Protein AF-A0A5K1AB91-F1 (afdb_monomer_lite)

Secondary structure (DSSP, 8-state):
--B-SS-GGGT-GGGSSTTS-GGG--SS--SS-SSB-PPP-------TT--------HHHHTTS-HHHHHHHHHHS---

Radius of gyration: 19.81 Å; chains: 1; bounding box: 36×24×50 Å

Organism: NCBI:txid210225

Structure (mmCIF, N/CA/C/O backbone):
data_AF-A0A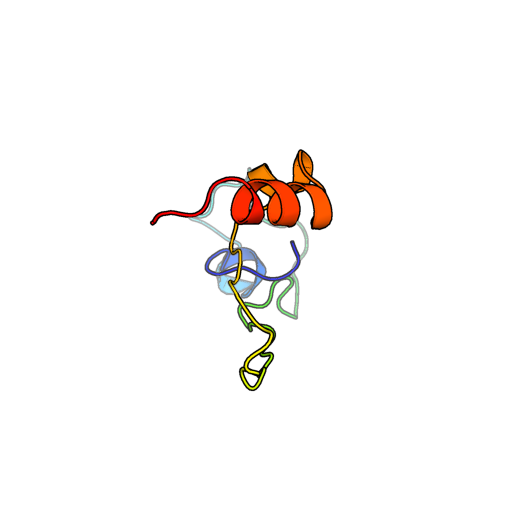5K1AB91-F1
#
_entry.id   AF-A0A5K1AB91-F1
#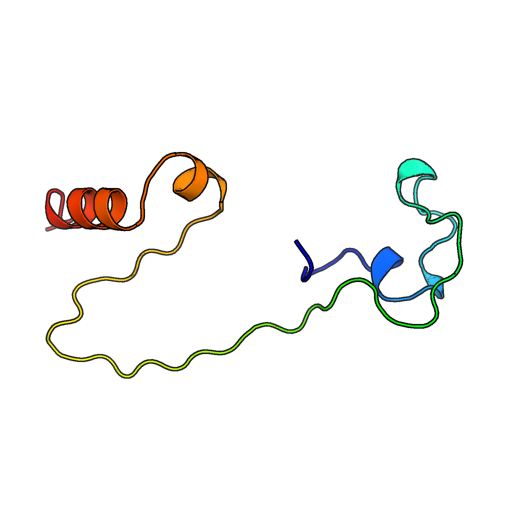
loop_
_atom_site.group_PDB
_atom_site.id
_atom_site.type_symbol
_atom_site.label_atom_id
_atom_site.label_alt_id
_atom_site.label_comp_id
_atom_site.label_asym_id
_atom_site.label_entity_id
_atom_site.label_seq_id
_atom_site.pdbx_PDB_ins_code
_atom_site.Cartn_x
_atom_site.Cartn_y
_atom_site.Cartn_z
_atom_site.occupancy
_atom_site.B_iso_or_equiv
_atom_site.auth_seq_id
_atom_site.auth_comp_id
_atom_site.auth_asym_id
_atom_site.auth_atom_id
_atom_site.pdbx_PDB_model_num
ATOM 1 N N . VAL A 1 1 ? 8.145 -0.182 -3.088 1.00 83.12 1 VAL A N 1
ATOM 2 C CA . VAL A 1 1 ? 6.845 -0.755 -3.515 1.00 83.12 1 VAL A CA 1
ATOM 3 C C . VAL A 1 1 ? 7.091 -1.863 -4.537 1.00 83.12 1 VAL A C 1
ATOM 5 O O . VAL A 1 1 ? 7.783 -1.606 -5.511 1.00 83.12 1 VAL A O 1
ATOM 8 N N . SER A 1 2 ? 6.590 -3.084 -4.314 1.00 93.56 2 SER A N 1
ATOM 9 C CA . SER A 1 2 ? 6.697 -4.224 -5.259 1.00 93.56 2 SER A CA 1
ATOM 10 C C . SER A 1 2 ? 5.362 -4.600 -5.918 1.00 93.56 2 SER A C 1
ATOM 12 O O . SER A 1 2 ? 5.299 -5.495 -6.763 1.00 93.56 2 SER A O 1
ATOM 14 N N . ARG A 1 3 ? 4.283 -3.914 -5.533 1.00 96.38 3 ARG A N 1
ATOM 15 C CA . ARG A 1 3 ? 2.932 -4.114 -6.049 1.00 96.38 3 ARG A CA 1
ATOM 16 C C . ARG A 1 3 ? 2.281 -2.766 -6.308 1.00 96.38 3 ARG A C 1
ATOM 18 O O . ARG A 1 3 ? 2.369 -1.888 -5.458 1.00 96.38 3 ARG A O 1
ATOM 25 N N . SER A 1 4 ? 1.634 -2.600 -7.450 1.00 96.62 4 SER A N 1
ATOM 26 C CA . SER A 1 4 ? 0.927 -1.363 -7.786 1.00 96.62 4 SER A CA 1
ATOM 27 C C . SER A 1 4 ? -0.236 -1.636 -8.727 1.00 96.62 4 SER A C 1
ATOM 29 O O . SER A 1 4 ? -0.261 -2.639 -9.441 1.00 96.62 4 SER A O 1
ATOM 31 N N . ILE A 1 5 ? -1.193 -0.717 -8.777 1.00 96.38 5 ILE A N 1
ATOM 32 C CA . ILE A 1 5 ? -2.153 -0.618 -9.880 1.00 96.38 5 ILE A CA 1
ATOM 33 C C . ILE A 1 5 ? -1.563 0.374 -10.891 1.00 96.38 5 ILE A C 1
ATOM 35 O O . ILE A 1 5 ? -0.976 1.373 -10.495 1.00 96.38 5 ILE A O 1
ATOM 39 N N . GLY A 1 6 ? -1.676 0.097 -12.194 1.00 94.56 6 GLY A N 1
ATOM 40 C CA . GLY A 1 6 ? -0.993 0.892 -13.226 1.00 94.56 6 GLY A CA 1
ATOM 41 C C . GLY A 1 6 ? 0.391 0.342 -13.578 1.00 94.56 6 GLY A C 1
ATOM 42 O O . GLY A 1 6 ? 0.537 -0.876 -13.690 1.00 94.56 6 GLY A O 1
ATOM 43 N N . ASP A 1 7 ? 1.372 1.217 -13.821 1.00 95.06 7 ASP A N 1
ATOM 44 C CA . ASP A 1 7 ? 2.776 0.887 -14.143 1.00 95.06 7 ASP A CA 1
ATOM 45 C C . ASP A 1 7 ? 2.956 -0.257 -15.151 1.00 95.06 7 ASP A C 1
ATOM 47 O O . ASP A 1 7 ? 3.823 -1.122 -15.018 1.00 95.06 7 ASP A O 1
ATOM 51 N N . VAL A 1 8 ? 2.106 -0.289 -16.181 1.00 94.62 8 VAL A N 1
ATOM 52 C CA . VAL A 1 8 ? 2.018 -1.422 -17.116 1.00 94.62 8 VAL A CA 1
ATOM 53 C C . VAL A 1 8 ? 3.354 -1.730 -17.806 1.00 94.62 8 VAL A C 1
ATOM 55 O O . VAL A 1 8 ? 3.655 -2.891 -18.082 1.00 94.62 8 VAL A O 1
ATOM 58 N N . TYR A 1 9 ? 4.196 -0.712 -17.995 1.00 94.75 9 TYR A N 1
ATOM 59 C CA . TYR A 1 9 ? 5.535 -0.812 -18.578 1.00 94.75 9 TYR A CA 1
ATOM 60 C C . TYR A 1 9 ? 6.541 -1.618 -17.734 1.00 94.75 9 TYR A C 1
ATOM 62 O O . TYR A 1 9 ? 7.595 -1.995 -18.251 1.00 94.75 9 TYR A O 1
ATOM 70 N N . LEU A 1 10 ? 6.219 -1.901 -16.465 1.00 95.56 10 LEU A N 1
ATOM 71 C CA . LEU A 1 10 ? 6.963 -2.791 -15.558 1.00 95.56 10 LEU A CA 1
ATOM 72 C C . LEU A 1 10 ? 6.303 -4.169 -15.405 1.00 95.56 10 LEU A C 1
ATOM 74 O O . LEU A 1 10 ? 6.848 -5.051 -14.745 1.00 95.56 10 LEU A O 1
ATOM 78 N N . LYS A 1 11 ? 5.124 -4.366 -15.999 1.00 95.44 11 LYS A N 1
ATOM 79 C CA . LYS A 1 11 ? 4.345 -5.610 -15.906 1.00 95.44 11 LYS A CA 1
ATOM 80 C C . LYS A 1 11 ? 4.398 -6.408 -17.196 1.00 95.44 11 LYS A C 1
ATOM 82 O O . LYS A 1 11 ? 4.479 -7.630 -17.171 1.00 95.44 11 LYS A O 1
ATOM 87 N N . LYS A 1 12 ? 4.376 -5.711 -18.329 1.00 94.25 12 LYS A N 1
ATOM 88 C CA . LYS A 1 12 ? 4.354 -6.296 -19.667 1.00 94.25 12 LYS A CA 1
ATOM 89 C C . LYS A 1 12 ? 5.398 -5.608 -20.541 1.00 94.25 12 LYS A C 1
ATOM 91 O O . LYS A 1 12 ? 5.313 -4.405 -20.791 1.00 94.25 12 LYS A O 1
ATOM 96 N N . ALA A 1 13 ? 6.369 -6.382 -21.024 1.00 93.44 13 ALA A N 1
ATOM 97 C CA . ALA A 1 13 ? 7.493 -5.867 -21.809 1.00 93.44 13 ALA A CA 1
ATOM 98 C C . ALA A 1 13 ? 7.045 -5.132 -23.086 1.00 93.44 13 ALA A C 1
ATOM 100 O O . ALA A 1 13 ? 7.685 -4.173 -23.505 1.00 93.44 13 ALA A O 1
ATOM 101 N N . GLU A 1 14 ? 5.895 -5.511 -23.652 1.00 93.94 14 GLU A N 1
ATOM 102 C CA . GLU A 1 14 ? 5.294 -4.879 -24.834 1.00 93.94 14 GLU A CA 1
ATOM 103 C C . GLU A 1 14 ? 4.877 -3.412 -24.638 1.00 93.94 14 GLU A C 1
ATOM 105 O O . GLU A 1 14 ? 4.625 -2.728 -25.625 1.00 93.94 14 GLU A O 1
ATOM 110 N N . PHE A 1 15 ? 4.810 -2.908 -23.402 1.00 94.38 15 PHE A N 1
ATOM 111 C CA . PHE A 1 15 ? 4.542 -1.492 -23.120 1.00 94.38 15 PHE A CA 1
ATOM 112 C C . PHE A 1 15 ? 5.805 -0.710 -22.747 1.00 94.38 15 PHE A C 1
ATOM 114 O O . PHE A 1 15 ? 5.747 0.506 -22.579 1.00 94.38 15 PHE A O 1
ATOM 121 N N . ASN A 1 16 ? 6.963 -1.371 -22.650 1.00 94.38 16 ASN A N 1
ATOM 122 C CA . ASN A 1 16 ? 8.246 -0.718 -22.400 1.00 94.38 16 ASN A CA 1
ATOM 123 C C . ASN A 1 16 ? 8.854 -0.167 -23.708 1.00 94.38 16 ASN A C 1
ATOM 125 O O . ASN A 1 16 ? 9.952 -0.528 -24.121 1.00 94.38 16 ASN A O 1
ATOM 129 N N . ARG A 1 17 ? 8.086 0.662 -24.419 1.00 93.38 17 ARG A N 1
ATOM 130 C CA . ARG A 1 17 ? 8.452 1.262 -25.714 1.00 93.38 17 ARG A CA 1
ATOM 131 C C . ARG A 1 17 ? 7.676 2.558 -25.944 1.00 93.38 17 ARG A C 1
ATOM 133 O O . ARG A 1 17 ? 6.861 2.954 -25.116 1.00 93.38 17 ARG A O 1
ATOM 140 N N . GLU A 1 18 ? 7.933 3.232 -27.060 1.00 93.25 18 GLU A N 1
ATOM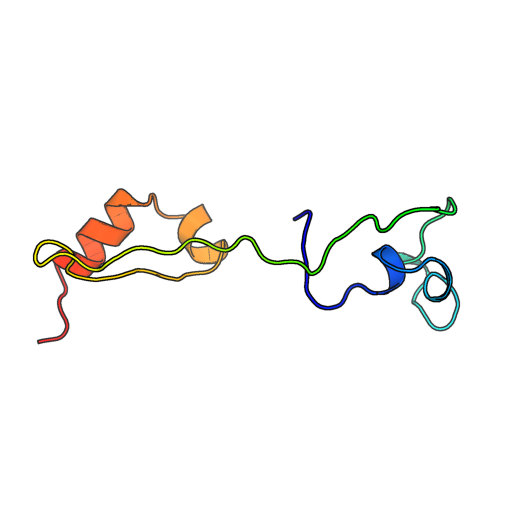 141 C CA . GLU A 1 18 ? 7.167 4.418 -27.469 1.00 93.25 18 GLU A CA 1
ATOM 142 C C . GLU A 1 18 ? 5.656 4.141 -27.475 1.00 93.25 18 GLU A C 1
ATOM 144 O O . GLU A 1 18 ? 5.249 3.050 -27.882 1.00 93.25 18 GLU A O 1
ATOM 149 N N . PRO A 1 19 ? 4.819 5.081 -26.989 1.00 94.06 19 PRO A N 1
ATOM 150 C CA . PRO A 1 19 ? 5.109 6.486 -26.656 1.00 94.06 19 PRO A CA 1
ATOM 151 C C . PRO A 1 19 ? 5.599 6.750 -25.213 1.00 94.06 19 PRO A C 1
ATOM 153 O O . PRO A 1 19 ? 5.670 7.904 -24.794 1.00 94.06 19 PRO A O 1
ATOM 156 N N . LEU A 1 20 ? 5.953 5.722 -24.428 1.00 94.12 20 LEU A N 1
ATOM 157 C CA . LEU A 1 20 ? 6.415 5.898 -23.044 1.00 94.12 20 LEU A CA 1
ATOM 158 C C . LEU A 1 20 ? 7.638 6.825 -22.979 1.00 94.12 20 LEU A C 1
ATOM 160 O O . LEU A 1 20 ? 8.600 6.628 -23.722 1.00 94.12 20 LEU A O 1
ATOM 164 N N . HIS A 1 21 ? 7.646 7.808 -22.078 1.00 94.69 21 HIS A N 1
ATOM 165 C CA . HIS A 1 21 ? 8.783 8.722 -21.940 1.00 94.69 21 HIS A CA 1
ATOM 166 C C . HIS A 1 21 ? 10.082 7.946 -21.618 1.00 94.69 21 HIS A C 1
ATOM 168 O O . HIS A 1 21 ? 10.045 7.074 -20.746 1.00 94.69 21 HIS A O 1
ATOM 174 N N . PRO A 1 22 ? 11.237 8.256 -22.246 1.00 93.81 22 PRO A N 1
ATOM 175 C CA . PRO A 1 22 ? 12.484 7.498 -22.074 1.00 93.81 22 PRO A CA 1
ATOM 176 C C . PRO A 1 22 ? 12.904 7.264 -20.618 1.00 93.81 22 PRO A C 1
ATOM 178 O O . PRO A 1 22 ? 13.363 6.178 -20.290 1.00 93.81 22 PRO A O 1
ATOM 181 N N . ARG A 1 23 ? 12.656 8.235 -19.723 1.00 94.19 23 ARG A N 1
ATOM 182 C CA . ARG A 1 23 ? 12.924 8.112 -18.272 1.00 94.19 23 ARG A CA 1
ATOM 183 C C . ARG A 1 23 ? 12.242 6.921 -17.578 1.00 94.19 23 ARG A C 1
ATOM 185 O O . ARG A 1 23 ? 12.672 6.535 -16.501 1.00 94.19 23 ARG A O 1
ATOM 192 N N . PHE A 1 24 ? 11.166 6.385 -18.156 1.00 92.56 24 PHE A N 1
ATOM 193 C CA . PHE A 1 24 ? 10.418 5.242 -17.621 1.00 92.56 24 PHE A CA 1
ATOM 194 C C . PHE A 1 24 ? 10.706 3.934 -18.375 1.00 92.56 24 PHE A C 1
ATOM 196 O O . PHE A 1 24 ? 10.218 2.877 -17.981 1.00 92.56 24 PHE A O 1
ATOM 203 N N . ARG A 1 25 ? 11.485 3.976 -19.464 1.00 93.56 25 ARG A N 1
ATOM 204 C CA . ARG A 1 25 ? 11.864 2.773 -20.214 1.00 93.56 25 ARG A CA 1
ATOM 205 C C . ARG A 1 25 ? 12.983 2.040 -19.480 1.00 93.56 25 ARG A C 1
ATOM 207 O O . ARG A 1 25 ? 13.896 2.656 -18.934 1.00 93.56 25 ARG A O 1
ATOM 214 N N . LEU A 1 26 ? 12.921 0.715 -19.489 1.00 92.56 26 LEU A N 1
ATOM 215 C CA . LEU A 1 26 ? 13.971 -0.134 -18.944 1.00 92.56 26 LEU A CA 1
ATOM 216 C C . LEU A 1 26 ? 14.970 -0.452 -20.052 1.00 92.56 26 LEU A C 1
ATOM 218 O O . LEU A 1 26 ? 14.586 -0.794 -21.166 1.00 92.56 26 LEU A O 1
ATOM 222 N N . SER A 1 27 ? 16.262 -0.368 -19.741 1.00 88.06 27 SER A N 1
ATOM 223 C CA . SER A 1 27 ? 17.324 -0.661 -20.710 1.00 88.06 27 SER A CA 1
ATOM 224 C C . SER A 1 27 ? 17.446 -2.151 -21.035 1.00 88.06 27 SER A C 1
ATOM 226 O O . SER A 1 27 ? 17.904 -2.509 -22.117 1.00 88.06 27 SER A O 1
ATOM 228 N N . LYS A 1 28 ? 17.045 -3.028 -20.107 1.00 89.44 28 LYS A N 1
ATOM 229 C CA . LYS A 1 28 ? 17.100 -4.483 -20.269 1.00 89.44 28 LYS A CA 1
ATOM 230 C C . LYS A 1 28 ? 15.693 -5.065 -20.427 1.00 89.44 28 LYS A C 1
ATOM 232 O O . LYS A 1 28 ? 14.800 -4.681 -19.668 1.00 89.44 28 LYS A O 1
ATOM 237 N N . PRO A 1 29 ? 15.493 -6.023 -21.350 1.00 88.38 29 PRO A N 1
ATOM 238 C CA . PRO A 1 29 ? 14.226 -6.727 -21.463 1.00 88.38 29 PRO A CA 1
ATOM 239 C C . PRO A 1 29 ? 13.982 -7.597 -20.224 1.00 88.38 29 PRO A C 1
ATOM 241 O O . PRO A 1 29 ? 14.915 -8.159 -19.647 1.00 88.38 29 PRO A O 1
ATOM 244 N N . PHE A 1 30 ? 12.714 -7.748 -19.849 1.00 93.88 30 PHE A N 1
ATOM 245 C CA . PHE A 1 30 ? 12.276 -8.615 -18.760 1.00 93.88 30 PHE A CA 1
ATOM 246 C C . PHE A 1 30 ? 11.277 -9.649 -19.283 1.00 93.88 30 PHE A C 1
ATOM 248 O O . PHE A 1 30 ? 10.430 -9.345 -20.121 1.00 93.88 30 PHE A O 1
ATOM 255 N N . LYS A 1 31 ? 11.400 -10.891 -18.804 1.00 91.50 31 LYS A N 1
ATOM 256 C CA . LYS A 1 31 ? 10.521 -12.003 -19.209 1.00 91.50 31 LYS A CA 1
ATOM 257 C C . LYS A 1 31 ? 9.319 -12.188 -18.282 1.00 91.50 31 LYS A C 1
ATOM 259 O O . LYS A 1 31 ? 8.330 -12.776 -18.697 1.00 91.50 31 LYS A O 1
ATOM 264 N N . GLN A 1 32 ? 9.415 -11.710 -17.044 1.00 93.56 32 GLN A N 1
ATOM 265 C CA . GLN A 1 32 ? 8.366 -11.808 -16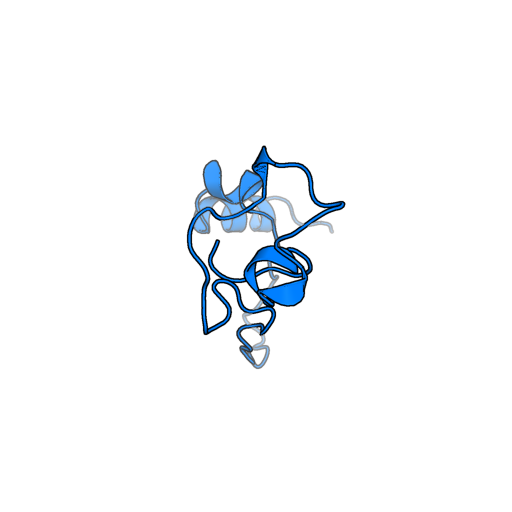.031 1.00 93.56 32 GLN A CA 1
ATOM 266 C C . GLN A 1 32 ? 8.028 -10.416 -15.480 1.00 93.56 32 GLN A C 1
ATOM 268 O O . GLN A 1 32 ? 8.925 -9.569 -15.447 1.00 93.56 32 GLN A O 1
ATOM 273 N N . PRO A 1 33 ? 6.775 -10.172 -15.051 1.00 94.31 33 PRO A N 1
ATOM 274 C CA . PRO A 1 33 ? 6.377 -8.903 -14.447 1.00 94.31 33 PRO A CA 1
ATOM 275 C C . PRO A 1 33 ? 7.269 -8.537 -13.254 1.00 94.31 33 PRO A C 1
ATOM 277 O O . PRO A 1 33 ? 7.476 -9.355 -12.361 1.00 94.31 33 PRO A O 1
ATOM 280 N N . ILE A 1 34 ? 7.777 -7.303 -13.227 1.00 95.25 34 ILE A N 1
ATOM 281 C CA . ILE A 1 34 ? 8.578 -6.775 -12.108 1.00 95.25 34 ILE A CA 1
ATOM 282 C C . ILE A 1 34 ? 7.660 -6.334 -10.961 1.00 95.25 34 ILE A C 1
ATOM 284 O O . ILE A 1 34 ? 8.015 -6.462 -9.792 1.00 95.25 34 ILE A O 1
ATOM 288 N N . LEU A 1 35 ? 6.473 -5.825 -11.301 1.00 96.62 35 LEU A N 1
ATOM 289 C CA . LEU A 1 35 ? 5.424 -5.459 -10.352 1.00 96.62 35 LEU A CA 1
ATOM 290 C C . LEU A 1 35 ? 4.217 -6.384 -10.516 1.00 96.62 35 LEU A C 1
ATOM 292 O O . LEU A 1 35 ? 3.838 -6.725 -11.636 1.00 96.62 35 LEU A O 1
ATOM 296 N N . SER A 1 36 ? 3.568 -6.725 -9.405 1.00 96.25 36 SER A N 1
ATOM 297 C CA . SER A 1 36 ? 2.246 -7.364 -9.419 1.00 96.25 36 SER A CA 1
ATOM 298 C C . SER A 1 36 ? 1.144 -6.342 -9.105 1.00 96.25 36 SER A C 1
ATOM 300 O O . SER A 1 36 ? 1.393 -5.326 -8.460 1.00 96.25 36 SER A O 1
ATOM 302 N N . ALA A 1 37 ? -0.072 -6.584 -9.595 1.00 96.81 37 ALA A N 1
ATOM 303 C CA . ALA A 1 37 ? -1.271 -5.859 -9.165 1.00 96.81 37 ALA A CA 1
ATOM 304 C C . ALA A 1 37 ? -2.072 -6.632 -8.103 1.00 96.81 37 ALA A C 1
ATOM 306 O O . ALA A 1 37 ? -3.079 -6.126 -7.613 1.00 96.81 37 ALA A O 1
ATOM 307 N N . ASP A 1 38 ? -1.636 -7.844 -7.757 1.00 96.50 38 ASP A N 1
ATOM 308 C CA . ASP A 1 38 ? -2.375 -8.737 -6.878 1.00 96.50 38 ASP A CA 1
ATOM 309 C C . ASP A 1 38 ? -2.290 -8.237 -5.431 1.00 96.50 38 ASP A C 1
ATOM 311 O O . ASP A 1 38 ? -1.185 -8.045 -4.902 1.00 96.50 38 ASP A O 1
ATOM 315 N N . PRO A 1 39 ? -3.426 -8.029 -4.751 1.00 96.75 39 PRO A N 1
ATOM 316 C CA . PRO A 1 39 ? -3.422 -7.618 -3.358 1.00 96.75 39 PRO A CA 1
ATOM 317 C C . PRO A 1 39 ? -3.007 -8.775 -2.441 1.00 96.75 39 PRO A C 1
ATOM 319 O O . PRO A 1 39 ? -3.023 -9.948 -2.815 1.00 96.75 39 PRO A O 1
ATOM 322 N N . SER A 1 40 ? -2.644 -8.447 -1.204 1.00 96.12 40 SER A N 1
ATOM 323 C CA . SER A 1 40 ? -2.643 -9.424 -0.112 1.00 96.12 40 SER A CA 1
ATOM 324 C C . SER A 1 40 ? -4.005 -9.367 0.570 1.00 96.12 40 SER A C 1
ATOM 326 O O . SER A 1 40 ? -4.461 -8.282 0.923 1.00 96.12 40 SER A O 1
ATOM 328 N N . ILE A 1 41 ? -4.657 -10.516 0.738 1.00 96.88 41 ILE A N 1
ATOM 329 C CA . ILE A 1 41 ? -5.996 -10.604 1.328 1.00 96.88 41 ILE A CA 1
ATOM 330 C C . ILE A 1 41 ? -5.862 -11.130 2.756 1.00 96.88 41 ILE A C 1
ATOM 332 O O . ILE A 1 41 ? -5.296 -12.200 2.970 1.00 96.88 41 ILE A O 1
ATOM 336 N N . LEU A 1 42 ? -6.399 -10.381 3.718 1.00 97.19 42 LEU A N 1
ATOM 337 C CA . LEU A 1 42 ? -6.521 -10.782 5.117 1.00 97.19 42 LEU A CA 1
ATOM 338 C C . LEU A 1 42 ? -7.992 -10.680 5.525 1.00 97.19 42 LEU A C 1
ATOM 340 O O . LEU A 1 42 ? -8.643 -9.676 5.242 1.00 97.19 42 LEU A O 1
ATOM 344 N N . VAL A 1 43 ? -8.503 -11.714 6.192 1.00 97.56 43 VAL A N 1
ATOM 345 C CA . VAL A 1 43 ? -9.863 -11.742 6.739 1.00 97.56 43 VAL A CA 1
ATOM 346 C C . VAL A 1 43 ? -9.759 -11.760 8.256 1.00 97.56 43 VAL A C 1
ATOM 348 O O . VAL A 1 43 ? -9.141 -12.660 8.819 1.00 97.56 43 VAL A O 1
ATOM 351 N N . HIS A 1 44 ? -10.370 -10.772 8.905 1.00 96.75 44 HIS A N 1
ATOM 352 C CA . HIS A 1 44 ? -10.458 -10.671 10.361 1.00 96.75 44 HIS A CA 1
ATOM 353 C C . HIS A 1 44 ? -11.927 -10.681 10.774 1.00 96.75 44 HIS A C 1
ATOM 355 O O . HIS A 1 44 ? -12.732 -9.924 10.226 1.00 96.75 44 HIS A O 1
ATOM 361 N N . LYS A 1 45 ? -12.288 -11.556 11.713 1.00 97.94 45 LYS A N 1
ATOM 362 C CA . LYS A 1 45 ? -13.631 -11.578 12.293 1.00 97.94 45 LYS A CA 1
ATOM 363 C C . LYS A 1 45 ? -13.672 -10.555 13.423 1.00 97.94 45 LYS A C 1
ATOM 365 O O . LYS A 1 45 ? -12.857 -10.639 14.331 1.00 97.94 45 LYS A O 1
ATOM 370 N N . LEU A 1 46 ? -14.619 -9.622 13.355 1.00 97.88 46 LEU A N 1
ATOM 371 C CA . LEU A 1 46 ? -14.762 -8.585 14.374 1.00 97.88 46 LEU A CA 1
ATOM 372 C C . LEU A 1 46 ? -15.159 -9.193 15.719 1.00 97.88 46 LEU A C 1
ATOM 374 O O . LEU A 1 46 ? -16.144 -9.933 15.804 1.00 97.88 46 LEU A O 1
ATOM 378 N N . GLU A 1 47 ? -14.421 -8.817 16.756 1.00 98.00 47 GLU A N 1
ATOM 379 C CA . GLU A 1 47 ? -14.715 -9.146 18.146 1.00 98.00 47 GLU A CA 1
ATOM 380 C C . GLU A 1 47 ? -15.222 -7.897 18.893 1.00 98.00 47 GLU A C 1
ATOM 382 O O . GLU A 1 47 ? -14.885 -6.772 18.519 1.00 98.00 47 GLU A O 1
ATOM 387 N N . PRO A 1 48 ? -16.005 -8.032 19.982 1.00 97.25 48 PRO A N 1
ATOM 388 C CA . PRO A 1 48 ? -16.525 -6.878 20.733 1.00 97.25 48 PRO A CA 1
ATOM 389 C C . PRO A 1 48 ? -15.450 -5.922 21.292 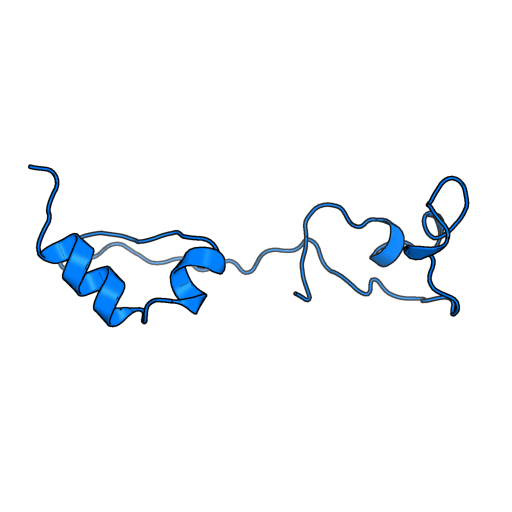1.00 97.25 48 PRO A C 1
ATOM 391 O O . PRO A 1 48 ? -15.746 -4.777 21.660 1.00 97.25 48 PRO A O 1
ATOM 394 N N . SER A 1 49 ? -14.204 -6.390 21.402 1.00 96.25 49 SER A N 1
ATOM 395 C CA . SER A 1 49 ? -13.038 -5.593 21.793 1.00 96.25 49 SER A CA 1
ATOM 396 C C . SER A 1 49 ? -12.545 -4.652 20.694 1.00 96.25 49 SER A C 1
ATOM 398 O O . SER A 1 49 ? -11.936 -3.638 21.026 1.00 96.25 49 SER A O 1
ATOM 400 N N . ASP A 1 50 ? -12.826 -4.942 19.424 1.00 95.56 50 ASP A N 1
ATOM 401 C CA . ASP A 1 50 ? -12.367 -4.144 18.288 1.00 95.56 50 ASP A CA 1
ATOM 402 C C . ASP A 1 50 ? -13.169 -2.836 18.226 1.00 95.56 50 ASP A C 1
ATOM 404 O O . ASP A 1 50 ? -14.390 -2.846 18.061 1.00 95.56 50 ASP A O 1
ATOM 408 N N . LYS A 1 51 ? -12.500 -1.691 18.415 1.00 94.00 51 LYS A N 1
ATOM 409 C CA . LYS A 1 51 ? -13.173 -0.379 18.522 1.00 94.00 51 LYS A CA 1
ATOM 410 C C . LYS A 1 51 ? -13.147 0.431 17.236 1.00 94.00 51 LYS A C 1
ATOM 412 O O . LYS A 1 51 ? -14.113 1.123 16.932 1.00 94.00 51 LYS A O 1
ATOM 417 N N . PHE A 1 52 ? -12.049 0.363 16.495 1.00 95.00 52 PHE A N 1
ATOM 418 C CA . PHE A 1 52 ? -11.858 1.098 15.251 1.00 95.00 52 PHE A CA 1
ATOM 419 C C . PHE A 1 52 ? -10.746 0.459 14.416 1.00 95.00 52 PHE A C 1
ATOM 421 O O . PHE A 1 52 ? -9.963 -0.350 14.911 1.00 95.00 52 PHE A O 1
ATOM 428 N N . LEU A 1 53 ? -10.673 0.852 13.145 1.00 95.44 53 LEU A N 1
ATOM 429 C CA . LEU A 1 53 ? -9.624 0.463 12.209 1.00 95.44 53 LEU A CA 1
ATOM 430 C C . LEU A 1 53 ? -9.087 1.717 11.519 1.00 95.44 53 LEU A C 1
ATOM 432 O O . LEU A 1 53 ? -9.868 2.522 11.012 1.00 95.44 53 LEU A O 1
ATOM 436 N N . ILE A 1 54 ? -7.763 1.880 11.501 1.00 96.25 54 ILE A N 1
ATOM 437 C CA . ILE A 1 54 ? -7.102 3.024 10.866 1.00 96.25 54 ILE A CA 1
ATOM 438 C C . ILE A 1 54 ? -6.513 2.581 9.525 1.00 96.25 54 ILE A C 1
ATOM 440 O O . ILE A 1 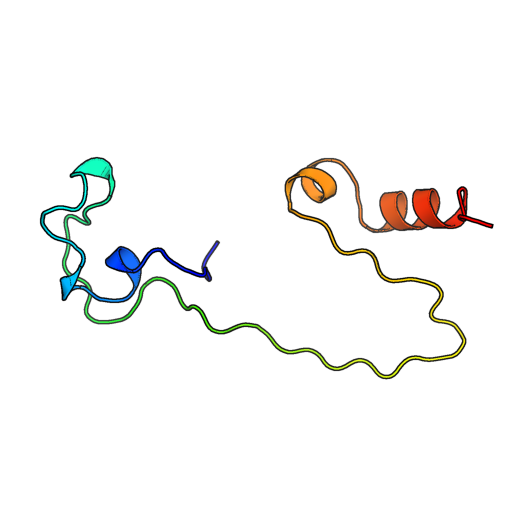54 ? -5.626 1.731 9.479 1.00 96.25 54 ILE A O 1
ATOM 444 N N . PHE A 1 55 ? -6.980 3.195 8.436 1.00 97.12 55 PHE A N 1
ATOM 445 C CA . PHE A 1 55 ? -6.342 3.124 7.122 1.00 97.12 55 PHE A CA 1
ATOM 446 C C . PHE A 1 55 ? -5.706 4.470 6.795 1.00 97.12 55 PHE A C 1
ATOM 448 O O . PHE A 1 55 ? -6.376 5.500 6.846 1.00 97.12 55 PHE A O 1
ATOM 455 N N . ALA A 1 56 ? -4.430 4.460 6.421 1.00 96.50 56 ALA A N 1
ATOM 456 C CA . ALA A 1 56 ? -3.736 5.647 5.938 1.00 96.50 56 ALA A CA 1
ATOM 457 C C . ALA A 1 56 ? -2.595 5.266 4.987 1.00 96.50 56 ALA A C 1
ATOM 459 O O . ALA A 1 56 ? -2.146 4.117 4.975 1.00 96.50 56 ALA A O 1
ATOM 460 N N . SER A 1 57 ? -2.146 6.235 4.190 1.00 97.12 57 SER A N 1
ATOM 461 C CA . SER A 1 57 ? -0.955 6.115 3.348 1.00 97.12 57 SER A CA 1
ATOM 462 C C . SER A 1 57 ? 0.334 6.209 4.170 1.00 97.12 57 SER A C 1
ATOM 464 O O . SER A 1 57 ? 0.323 6.643 5.323 1.00 97.12 57 SER A O 1
ATOM 466 N N . ASP A 1 58 ? 1.452 5.847 3.544 1.00 95.50 58 ASP A N 1
ATOM 467 C CA . ASP A 1 58 ? 2.811 6.015 4.078 1.00 95.50 58 ASP A CA 1
ATOM 468 C C . ASP A 1 58 ? 3.078 7.422 4.624 1.00 95.50 58 ASP A C 1
ATOM 470 O O . ASP A 1 58 ? 3.623 7.531 5.713 1.00 95.50 58 ASP A O 1
ATOM 474 N N . GLY A 1 59 ? 2.588 8.481 3.974 1.00 96.69 59 GLY A N 1
ATOM 475 C CA . GLY A 1 59 ? 2.775 9.854 4.462 1.00 96.69 59 GLY A CA 1
ATOM 476 C C . GLY A 1 59 ? 2.346 10.098 5.923 1.00 96.69 59 GLY A C 1
ATOM 477 O O . GLY A 1 59 ? 2.919 10.965 6.579 1.00 96.69 59 GLY A O 1
ATOM 478 N N . LEU A 1 60 ? 1.390 9.328 6.468 1.00 97.06 60 LEU A N 1
ATOM 479 C CA . LEU A 1 60 ? 1.079 9.353 7.906 1.00 97.06 60 LEU A CA 1
ATOM 480 C C . LEU A 1 60 ? 2.081 8.510 8.712 1.00 97.06 60 LEU A C 1
ATOM 482 O O . LEU A 1 60 ? 2.656 8.985 9.689 1.00 97.06 60 LEU A O 1
ATOM 486 N N . TRP A 1 61 ? 2.273 7.256 8.301 1.00 96.75 61 TRP A N 1
ATOM 487 C CA . TRP A 1 61 ? 3.059 6.251 9.025 1.00 96.75 61 TRP A CA 1
ATOM 488 C C . TRP A 1 61 ? 4.571 6.505 9.005 1.00 96.75 61 TRP A C 1
ATOM 490 O O . TRP A 1 61 ? 5.305 5.935 9.803 1.00 96.75 61 TRP A O 1
ATOM 500 N N . GLU A 1 62 ? 5.042 7.381 8.120 1.00 97.00 62 GLU A N 1
ATOM 501 C CA . GLU A 1 62 ? 6.405 7.918 8.131 1.00 97.00 62 GLU A CA 1
ATOM 502 C C . GLU A 1 62 ? 6.670 8.827 9.340 1.00 97.00 62 GLU A C 1
ATOM 504 O O . GLU A 1 62 ? 7.824 9.005 9.727 1.00 97.00 62 GLU A O 1
ATOM 509 N N . HIS A 1 63 ? 5.617 9.388 9.943 1.00 97.25 63 HIS A N 1
ATOM 510 C CA . HIS A 1 63 ? 5.716 10.376 11.020 1.00 97.25 63 HIS A CA 1
ATOM 511 C C . HIS A 1 63 ? 5.160 9.884 12.359 1.00 97.25 63 HIS A C 1
ATOM 513 O O . HIS A 1 63 ? 5.499 10.457 13.391 1.00 97.25 63 HIS A O 1
ATOM 519 N N . LEU A 1 64 ? 4.305 8.859 12.351 1.00 97.62 64 LEU A N 1
ATOM 520 C CA . LEU A 1 64 ? 3.667 8.308 13.546 1.00 97.62 64 LEU A CA 1
ATOM 521 C C . LEU A 1 64 ? 3.845 6.797 13.607 1.00 97.62 64 LEU A C 1
ATOM 523 O O . LEU A 1 64 ? 3.636 6.085 12.622 1.00 97.62 64 LEU A O 1
ATOM 527 N N . SER A 1 65 ? 4.143 6.297 14.800 1.00 98.25 65 SER A N 1
ATOM 528 C CA . SER A 1 65 ? 4.027 4.876 15.097 1.00 98.25 65 SER A CA 1
ATOM 529 C C . SER A 1 65 ? 2.561 4.434 15.135 1.00 98.25 65 SER A C 1
ATOM 531 O O . SER A 1 65 ? 1.639 5.222 15.365 1.00 98.25 65 SER A O 1
ATOM 533 N N . ASN A 1 66 ? 2.344 3.126 14.973 1.00 97.38 66 ASN A N 1
ATOM 534 C CA . ASN A 1 66 ? 1.009 2.534 15.073 1.00 97.38 66 ASN A CA 1
ATOM 535 C C . ASN A 1 66 ? 0.336 2.869 16.413 1.00 97.38 66 ASN A C 1
ATOM 537 O O . ASN A 1 66 ? -0.861 3.146 16.437 1.00 97.38 66 ASN A O 1
ATOM 541 N N . GLN A 1 67 ? 1.098 2.859 17.514 1.00 98.12 67 GLN A N 1
ATOM 542 C CA . GLN A 1 67 ? 0.548 3.121 18.842 1.00 98.12 67 GLN A CA 1
ATOM 543 C C . GLN A 1 67 ? 0.169 4.593 19.017 1.00 98.12 67 GLN A C 1
ATOM 545 O O . GLN A 1 67 ? -0.921 4.871 19.497 1.00 98.12 67 GLN A O 1
ATOM 550 N N . GLU A 1 68 ? 0.999 5.532 18.554 1.00 97.94 68 GLU A N 1
ATOM 551 C CA . GLU A 1 68 ? 0.660 6.961 18.611 1.00 97.94 68 GLU A CA 1
ATOM 552 C C . GLU A 1 68 ? -0.632 7.262 17.844 1.00 97.94 68 GLU A C 1
ATOM 554 O O . GLU A 1 68 ? -1.485 8.001 18.331 1.00 97.94 68 GLU A O 1
ATOM 559 N N . ALA A 1 69 ? -0.828 6.654 16.670 1.00 97.44 69 ALA A N 1
ATOM 560 C CA . ALA A 1 69 ? -2.068 6.822 15.915 1.00 97.44 69 ALA A CA 1
ATOM 561 C C . ALA A 1 69 ? -3.291 6.249 16.652 1.00 97.44 69 ALA A C 1
ATOM 563 O O . ALA A 1 69 ? -4.353 6.875 16.654 1.00 97.44 69 ALA A O 1
ATOM 564 N N . VAL A 1 70 ? -3.145 5.084 17.295 1.00 96.50 70 VAL A N 1
ATOM 565 C CA . VAL A 1 70 ? -4.192 4.477 18.134 1.00 96.50 70 VAL A CA 1
ATOM 566 C C . VAL A 1 70 ? -4.529 5.389 19.312 1.00 96.50 70 VAL A C 1
ATOM 568 O O . VAL A 1 70 ? -5.705 5.682 19.525 1.00 96.50 70 VAL A O 1
ATOM 571 N N . ASP A 1 71 ? -3.519 5.895 20.021 1.00 97.06 71 ASP A N 1
ATOM 572 C CA . ASP A 1 71 ? -3.694 6.769 21.181 1.00 97.06 71 ASP A CA 1
ATOM 573 C C . ASP A 1 71 ? -4.379 8.082 20.788 1.00 97.06 71 ASP A C 1
ATOM 575 O O . ASP A 1 71 ? -5.270 8.556 21.494 1.00 97.06 71 ASP A O 1
ATOM 579 N N . ILE A 1 72 ? -4.025 8.664 19.638 1.00 96.19 72 ILE A N 1
ATOM 580 C CA . ILE A 1 72 ? -4.691 9.865 19.118 1.00 96.19 72 ILE A CA 1
ATOM 581 C C . ILE A 1 72 ? -6.171 9.573 18.840 1.00 96.19 72 ILE A C 1
ATOM 583 O O . ILE A 1 72 ? -7.037 10.293 19.331 1.00 96.19 72 ILE A O 1
ATOM 587 N N . VAL A 1 73 ? -6.494 8.516 18.090 1.00 95.31 73 VAL A N 1
ATOM 588 C CA . VAL A 1 73 ? -7.897 8.203 17.758 1.00 95.31 73 VAL A CA 1
ATOM 589 C C . VAL A 1 73 ? -8.710 7.884 19.015 1.00 95.31 73 VAL A C 1
ATOM 591 O O . VAL A 1 73 ? -9.847 8.337 19.142 1.00 95.31 73 VAL A O 1
ATOM 594 N N . GLN A 1 74 ? -8.123 7.157 19.967 1.00 94.75 74 GLN A N 1
ATOM 595 C CA . GLN A 1 74 ? -8.781 6.787 21.217 1.00 94.75 74 GLN A CA 1
ATOM 596 C C . GLN A 1 74 ? -9.045 7.992 22.132 1.00 94.75 74 GLN A C 1
ATOM 598 O O . GLN A 1 74 ? -10.081 8.027 22.794 1.00 94.75 74 GLN A O 1
ATOM 603 N N . ASN A 1 75 ? -8.143 8.978 22.164 1.00 96.12 75 ASN A N 1
ATOM 604 C CA . ASN A 1 75 ? -8.285 10.173 23.003 1.00 96.12 75 ASN A CA 1
ATOM 605 C C . ASN A 1 75 ? -9.172 11.266 22.379 1.00 96.12 75 ASN A C 1
ATOM 607 O O . ASN A 1 75 ? -9.625 12.157 23.096 1.00 96.12 75 ASN A O 1
ATOM 611 N N . TYR A 1 76 ? -9.455 11.192 21.074 1.00 93.25 76 TYR A N 1
ATOM 612 C CA . TYR A 1 76 ? -10.313 12.143 20.357 1.00 93.25 76 TYR A CA 1
ATOM 613 C C . TYR A 1 76 ? -11.462 11.443 19.604 1.00 93.25 76 TYR A C 1
ATOM 615 O O . TYR A 1 76 ? -11.561 11.564 18.376 1.00 93.25 76 TYR A O 1
ATOM 623 N N . PRO A 1 77 ? -12.352 10.712 20.304 1.00 84.50 77 PRO A N 1
ATOM 624 C CA . PRO A 1 77 ? -13.466 10.031 19.660 1.00 84.50 77 PRO A CA 1
ATOM 625 C C . PRO A 1 77 ? -14.448 11.044 19.051 1.00 84.50 77 PRO A C 1
ATOM 627 O O . PRO A 1 77 ? -14.801 12.052 19.666 1.00 84.50 77 PRO A O 1
ATOM 630 N N . ARG A 1 78 ? -14.923 10.769 17.829 1.00 77.44 78 ARG A N 1
ATOM 631 C CA . ARG A 1 78 ? -16.101 11.453 17.279 1.00 77.44 78 ARG A CA 1
ATOM 632 C C . ARG A 1 78 ? -17.322 10.876 17.996 1.00 77.44 78 ARG A C 1
ATOM 634 O O . ARG A 1 78 ? -17.643 9.723 17.736 1.00 77.44 78 ARG A O 1
ATOM 641 N N . ASN A 1 79 ? -17.884 11.657 18.922 1.00 56.41 79 ASN A N 1
ATOM 642 C CA . ASN A 1 79 ? -19.082 11.368 19.729 1.00 56.41 79 ASN A CA 1
ATOM 643 C C . ASN A 1 79 ? -20.096 10.424 19.072 1.00 56.41 79 ASN A C 1
ATOM 645 O O . ASN A 1 79 ? -20.512 10.727 17.929 1.00 56.41 79 ASN A O 1
#

InterPro domains:
  IPR001932 PPM-type phosphatase-like domain [PF00481] (1-75)
  IPR001932 PPM-type phosphatase-like domain [PS51746] (1-79)
  IPR015655 Protein phosphatase 2C [PTHR47992] (1-77)
  IPR036457 PPM-type phosphatase-like domain superfamily [G3DSA:3.60.40.10] (1-79)
  IPR036457 PPM-type phosphatase-like domain superfamily [SSF81606] (1-75)

pLDDT: mean 94.35, std 5.45, range [56.41, 98.25]

Sequence (79 aa):
VSRSIGDVYLKKAEFNREPLHPRFRLSKPFKQPILSADPSILVHKLEPSDKFLIFASDGLWEHLSNQEAVDIVQNYPRN

Foldseek 3Di:
DQEDDDLVVQADVVPLDPPDDPVSHDPDGDPGRSHHNDDDDDDDDDDPPDDDDDDDDVVVCVPDPPVRVVVVCVVDDPD